Protein AF-A0A1M5C3C1-F1 (afdb_monomer)

Solvent-accessible surface area (bac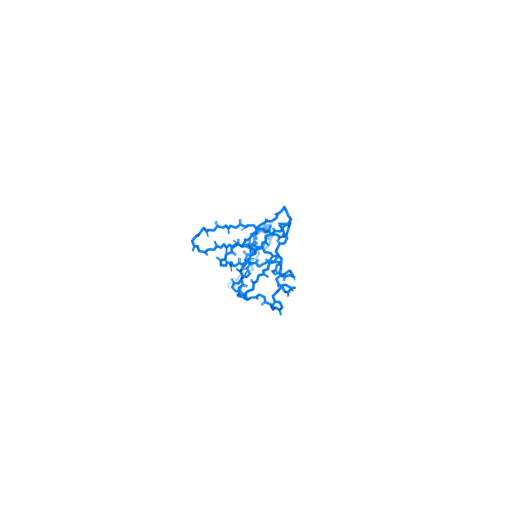kbone atoms only — not comparable to full-atom values): 6023 Å² total; per-residue (Å²): 130,83,63,39,28,44,48,73,27,62,40,75,80,47,73,58,100,59,29,38,32,34,32,45,93,97,36,81,44,81,42,48,49,91,58,51,38,81,72,43,82,41,98,85,77,15,30,36,33,31,33,43,46,70,57,46,30,72,76,69,73,47,82,81,55,85,89,32,46,57,80,76,82,74,82,82,75,82,77,84,77,75,82,78,93,74,83,78,73,80,77,81,83,129

Foldseek 3Di:
DQFKFKAFFAAFPDDDPFWTFTHDPNDTDTGGPVQWDPWAADPHRGTMTMGTQVVVCVGVVDGDDPVGGDDPPDDDDDDDDDDDPDPPPPDPDD

Organism: NCBI:txid1346286

Structure (mmCIF, N/CA/C/O backbone):
data_AF-A0A1M5C3C1-F1
#
_entry.id   AF-A0A1M5C3C1-F1
#
loop_
_atom_site.group_PDB
_atom_site.id
_atom_site.type_symbol
_atom_site.label_atom_id
_atom_site.label_alt_id
_atom_site.label_comp_id
_atom_site.label_asym_id
_atom_site.label_entity_id
_atom_site.label_seq_id
_atom_site.pdbx_PDB_ins_code
_atom_site.Cartn_x
_atom_site.Cartn_y
_atom_site.Cartn_z
_atom_site.occupancy
_atom_site.B_iso_or_equiv
_atom_site.auth_seq_id
_atom_site.auth_comp_id
_atom_site.auth_asym_id
_atom_site.auth_atom_id
_atom_site.pdbx_PDB_model_num
ATOM 1 N N . MET A 1 1 ? 13.992 -10.127 -10.628 1.00 51.25 1 MET A N 1
ATOM 2 C CA . MET A 1 1 ? 13.749 -9.621 -9.261 1.00 51.25 1 MET A CA 1
ATOM 3 C C . MET A 1 1 ? 12.390 -8.960 -9.246 1.00 51.25 1 MET A C 1
ATOM 5 O O . MET A 1 1 ? 12.170 -8.028 -10.014 1.00 51.25 1 MET A O 1
ATOM 9 N N . GLU A 1 2 ? 11.472 -9.477 -8.444 1.00 59.69 2 GLU A N 1
ATOM 10 C CA . GLU A 1 2 ? 10.150 -8.883 -8.275 1.00 59.69 2 GLU A CA 1
ATOM 11 C C . GLU A 1 2 ? 10.307 -7.541 -7.556 1.00 59.69 2 GLU A C 1
ATOM 13 O O . GLU A 1 2 ? 10.906 -7.443 -6.489 1.00 59.69 2 GLU A O 1
ATOM 18 N N . THR A 1 3 ? 9.858 -6.466 -8.199 1.00 82.19 3 THR A N 1
ATOM 19 C CA . THR A 1 3 ? 10.087 -5.092 -7.716 1.00 82.19 3 THR A CA 1
ATOM 20 C C . THR A 1 3 ? 8.890 -4.525 -6.965 1.00 82.19 3 THR A C 1
ATOM 22 O O . THR A 1 3 ? 8.974 -3.437 -6.387 1.00 82.19 3 THR A O 1
ATOM 25 N N . LYS A 1 4 ? 7.762 -5.239 -6.989 1.00 85.38 4 LYS A N 1
ATOM 26 C CA . LYS A 1 4 ? 6.473 -4.783 -6.483 1.00 85.38 4 LYS A CA 1
ATOM 27 C C . LYS A 1 4 ? 5.767 -5.907 -5.745 1.00 85.38 4 LYS A C 1
ATOM 29 O O . LYS A 1 4 ? 5.884 -7.068 -6.120 1.00 85.38 4 LYS A O 1
ATOM 34 N N . VAL A 1 5 ? 5.007 -5.511 -4.739 1.00 87.81 5 VAL A N 1
ATOM 35 C CA . VAL A 1 5 ? 4.218 -6.390 -3.887 1.00 87.81 5 VAL A CA 1
ATOM 36 C C . VAL A 1 5 ? 2.796 -5.854 -3.812 1.00 87.81 5 VAL A C 1
ATOM 38 O O . VAL A 1 5 ? 2.581 -4.636 -3.813 1.00 87.81 5 VAL A O 1
ATOM 41 N N . ARG A 1 6 ? 1.823 -6.756 -3.778 1.00 88.81 6 ARG A N 1
ATOM 42 C CA . ARG A 1 6 ? 0.409 -6.446 -3.635 1.00 88.81 6 ARG A CA 1
ATOM 43 C C . ARG A 1 6 ? -0.011 -6.656 -2.189 1.00 88.81 6 ARG A C 1
ATOM 45 O O . ARG A 1 6 ? -0.169 -7.779 -1.735 1.00 8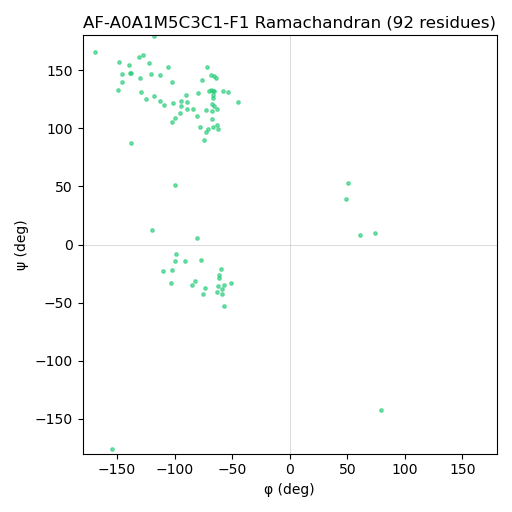8.81 6 ARG A O 1
ATOM 52 N N . ILE A 1 7 ? -0.281 -5.558 -1.497 1.00 86.69 7 ILE A N 1
ATOM 53 C CA . ILE A 1 7 ? -0.788 -5.580 -0.126 1.00 86.69 7 ILE A CA 1
ATOM 54 C C . ILE A 1 7 ? -2.310 -5.603 -0.165 1.00 86.69 7 ILE A C 1
ATOM 56 O O . ILE A 1 7 ? -2.921 -4.743 -0.807 1.00 86.69 7 ILE A O 1
ATOM 60 N N . LYS A 1 8 ? -2.923 -6.546 0.552 1.00 89.19 8 LYS A N 1
ATOM 61 C CA . LYS A 1 8 ? -4.356 -6.532 0.872 1.00 89.19 8 LYS A CA 1
ATOM 62 C C . LYS A 1 8 ? -4.531 -5.893 2.243 1.00 89.19 8 LYS A C 1
ATOM 64 O O . LYS A 1 8 ? -3.985 -6.402 3.207 1.00 89.19 8 LYS A O 1
ATOM 69 N N . PHE A 1 9 ? -5.255 -4.784 2.324 1.00 88.69 9 PHE A N 1
ATOM 70 C CA . PHE A 1 9 ? -5.461 -4.040 3.567 1.00 88.69 9 PHE A CA 1
ATOM 71 C C . PHE A 1 9 ? -6.922 -4.121 4.007 1.00 88.69 9 PHE A C 1
ATOM 73 O O . PHE A 1 9 ? -7.825 -4.121 3.170 1.00 88.69 9 PHE A O 1
ATOM 80 N N . ASP A 1 10 ? -7.164 -4.147 5.314 1.00 87.06 10 ASP A N 1
ATOM 81 C CA . ASP A 1 10 ? -8.496 -4.385 5.877 1.00 87.06 10 ASP A CA 1
ATOM 82 C C . ASP A 1 10 ? -9.402 -3.165 5.749 1.00 87.06 10 ASP A C 1
ATOM 84 O O . ASP A 1 10 ? -10.589 -3.270 5.434 1.00 87.06 10 ASP A O 1
ATOM 88 N N . LYS A 1 11 ? -8.850 -1.978 6.018 1.00 86.88 11 LYS A N 1
ATOM 89 C CA . LYS A 1 11 ? -9.600 -0.720 6.023 1.00 86.88 11 LYS A CA 1
ATOM 90 C C . LYS A 1 11 ? -8.745 0.434 5.528 1.00 86.88 11 LYS A C 1
ATOM 92 O O . LYS A 1 11 ? -7.545 0.494 5.773 1.00 86.88 11 LYS A O 1
ATOM 97 N N . LEU A 1 12 ? -9.393 1.375 4.851 1.00 89.94 12 LEU A N 1
ATOM 98 C CA . LEU A 1 12 ? -8.836 2.696 4.588 1.00 89.94 12 LEU A CA 1
ATOM 99 C C . LEU A 1 12 ? -9.363 3.635 5.674 1.00 89.94 12 LEU A C 1
ATOM 101 O O . LEU A 1 12 ? -10.565 3.886 5.722 1.00 89.94 12 LEU A O 1
ATOM 105 N N . TYR A 1 13 ? -8.484 4.131 6.541 1.00 89.69 13 TYR A N 1
ATOM 106 C CA . TYR A 1 13 ? -8.868 5.071 7.598 1.00 89.69 13 TYR A CA 1
ATOM 107 C C . TYR A 1 13 ? -8.946 6.508 7.105 1.00 89.69 13 TYR A C 1
ATOM 109 O O . TYR A 1 13 ? -9.752 7.290 7.602 1.00 89.69 13 TYR A O 1
ATOM 117 N N . GLY A 1 14 ? -8.127 6.866 6.121 1.00 88.50 14 GLY A N 1
ATOM 118 C CA . GLY A 1 14 ? -8.122 8.222 5.606 1.00 88.50 14 GLY A CA 1
ATOM 119 C C . GLY A 1 14 ? -7.319 8.376 4.332 1.00 88.50 14 GLY A C 1
ATOM 120 O O . GLY A 1 14 ? -6.520 7.523 3.947 1.00 88.50 14 GLY A O 1
ATOM 121 N N . GLU A 1 15 ? -7.520 9.509 3.676 1.00 93.31 15 GLU A N 1
ATOM 122 C CA . GLU A 1 15 ? -6.700 9.918 2.552 1.00 93.31 15 GLU A CA 1
ATOM 123 C C . GLU A 1 15 ? -6.371 11.403 2.626 1.00 93.31 15 GLU A C 1
ATOM 125 O O . GLU A 1 15 ? -7.149 12.227 3.097 1.00 93.31 15 GLU A O 1
ATOM 130 N N . THR A 1 16 ? -5.189 11.743 2.132 1.00 93.81 16 THR A N 1
ATOM 131 C CA . THR A 1 16 ? -4.770 13.121 1.886 1.00 93.81 16 THR A CA 1
ATOM 132 C C . THR A 1 16 ? -4.505 13.300 0.396 1.00 93.81 16 THR A C 1
ATOM 134 O O . THR A 1 16 ? -4.574 12.359 -0.393 1.00 93.81 16 THR A O 1
ATOM 137 N N . ILE A 1 17 ? -4.120 14.504 -0.020 1.00 92.69 17 ILE A N 1
ATOM 138 C CA . ILE A 1 17 ? -3.685 14.749 -1.403 1.00 92.69 17 ILE A CA 1
ATOM 139 C C . ILE A 1 17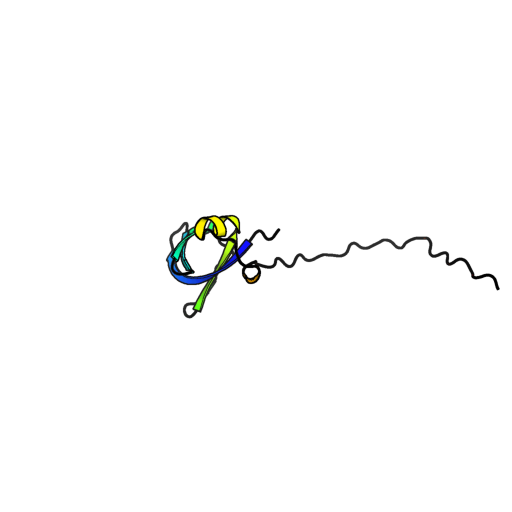 ? -2.440 13.907 -1.753 1.00 92.69 17 ILE A C 1
ATOM 141 O O . ILE A 1 17 ? -2.237 13.544 -2.909 1.00 92.69 17 ILE A O 1
ATOM 145 N N . ARG A 1 18 ? -1.597 13.573 -0.765 1.00 93.62 18 ARG A N 1
ATOM 146 C CA . ARG A 1 18 ? -0.277 12.958 -0.993 1.00 93.62 18 ARG A CA 1
ATOM 147 C C . ARG A 1 18 ? -0.172 11.497 -0.568 1.00 93.62 18 ARG A C 1
ATOM 149 O O . ARG A 1 18 ? 0.696 10.803 -1.094 1.00 93.62 18 ARG A O 1
ATOM 156 N N . ALA A 1 19 ? -1.021 11.020 0.338 1.00 94.00 19 ALA A N 1
ATOM 157 C CA . ALA A 1 19 ? -0.917 9.673 0.896 1.00 94.00 19 ALA A CA 1
ATOM 158 C C . ALA A 1 19 ? -2.279 9.059 1.258 1.00 94.00 19 ALA A C 1
ATOM 160 O O . ALA A 1 19 ? -3.249 9.781 1.486 1.00 94.00 19 ALA A O 1
ATOM 161 N N . TYR A 1 20 ? -2.326 7.731 1.321 1.00 92.31 20 TYR A N 1
ATOM 162 C CA . TYR A 1 20 ? -3.413 6.933 1.887 1.00 92.31 20 TYR A CA 1
ATOM 163 C C . TYR A 1 20 ? -3.010 6.445 3.280 1.00 92.31 20 TYR A C 1
ATOM 165 O O . TYR A 1 20 ? -1.865 6.038 3.465 1.00 92.31 20 TYR A O 1
ATOM 173 N N . LEU A 1 21 ? -3.938 6.463 4.233 1.00 92.94 21 LEU A N 1
ATOM 174 C CA . LEU A 1 21 ? -3.791 5.824 5.535 1.00 92.94 21 LEU A CA 1
ATOM 175 C C . LEU A 1 21 ? -4.578 4.520 5.526 1.00 92.94 21 LEU A C 1
ATOM 177 O O . LEU A 1 21 ? -5.811 4.530 5.579 1.00 92.94 21 LEU A O 1
ATOM 181 N N . ILE A 1 22 ? -3.860 3.408 5.437 1.00 91.38 22 ILE A N 1
ATOM 182 C CA . ILE A 1 22 ? -4.444 2.068 5.441 1.00 91.38 22 ILE A CA 1
ATOM 183 C C . ILE A 1 22 ? -4.192 1.377 6.778 1.00 91.38 22 ILE A C 1
ATOM 185 O O . ILE A 1 22 ? -3.198 1.649 7.449 1.00 91.38 22 ILE A O 1
ATOM 189 N N . TYR A 1 23 ? -5.085 0.463 7.135 1.00 88.19 23 TYR A N 1
ATOM 190 C CA . TYR A 1 23 ? -4.888 -0.487 8.218 1.00 88.19 23 TYR A CA 1
ATOM 191 C C . TYR A 1 23 ? -4.495 -1.835 7.643 1.00 88.19 23 TYR A C 1
ATOM 193 O O . TYR A 1 23 ? -5.229 -2.393 6.823 1.00 88.19 23 TYR A O 1
ATOM 201 N N . PHE A 1 24 ? -3.338 -2.332 8.050 1.00 87.25 24 PHE A N 1
ATOM 202 C CA . PHE A 1 24 ? -2.810 -3.606 7.597 1.00 87.25 24 PHE A CA 1
ATOM 203 C C . PHE A 1 24 ? -1.975 -4.236 8.709 1.00 87.25 24 PHE A C 1
ATOM 205 O O . PHE A 1 24 ? -1.132 -3.561 9.300 1.00 87.25 24 PHE A O 1
ATOM 212 N N . ASN A 1 25 ? -2.209 -5.523 8.977 1.00 83.38 25 ASN A N 1
ATOM 213 C CA . ASN A 1 25 ? -1.490 -6.302 9.987 1.00 83.38 25 ASN A CA 1
ATOM 214 C C . ASN A 1 25 ? -1.436 -5.603 11.362 1.00 83.38 25 ASN A C 1
ATOM 216 O O . ASN A 1 25 ? -0.368 -5.333 11.911 1.00 83.38 25 ASN A O 1
ATOM 220 N N . GLU A 1 26 ? -2.615 -5.210 11.852 1.00 85.31 26 GLU A N 1
ATOM 221 C CA . GLU A 1 26 ? -2.827 -4.491 13.118 1.00 85.31 26 GLU A CA 1
ATOM 222 C C . GLU A 1 26 ? -2.156 -3.108 13.227 1.00 85.31 26 GLU A C 1
ATOM 224 O O . GLU A 1 26 ? -2.185 -2.476 14.284 1.00 85.31 26 GLU A O 1
ATOM 229 N N . LYS A 1 27 ? -1.589 -2.593 12.131 1.00 85.81 27 LYS A N 1
ATOM 230 C CA . LYS A 1 27 ? -0.863 -1.322 12.094 1.00 85.81 27 LYS A CA 1
ATOM 231 C C . LYS A 1 27 ? -1.492 -0.335 11.124 1.00 85.81 27 LYS A C 1
ATOM 233 O O . LYS A 1 27 ? -2.007 -0.687 10.063 1.00 85.81 27 LYS A O 1
ATOM 238 N N . GLU A 1 28 ? -1.394 0.940 11.478 1.00 91.19 28 GLU A N 1
ATOM 239 C CA . GLU A 1 28 ? -1.742 2.052 10.601 1.00 91.19 28 GLU A CA 1
ATOM 240 C C . GLU A 1 28 ? -0.520 2.473 9.785 1.00 91.19 28 GLU A C 1
ATOM 242 O O . GLU A 1 28 ? 0.527 2.821 10.334 1.00 91.19 28 GLU A O 1
ATOM 247 N N . ILE A 1 29 ? -0.644 2.439 8.459 1.00 90.75 29 ILE A N 1
ATOM 248 C CA . ILE A 1 29 ? 0.461 2.711 7.543 1.00 90.75 29 ILE A CA 1
ATOM 249 C C . ILE A 1 29 ? 0.071 3.825 6.579 1.00 90.75 29 ILE A C 1
ATOM 251 O O . ILE A 1 29 ? -0.912 3.737 5.840 1.00 90.75 29 ILE A O 1
ATOM 255 N N . TRP A 1 30 ? 0.908 4.862 6.542 1.00 92.56 30 TRP A N 1
ATOM 256 C CA . TRP A 1 30 ? 0.840 5.903 5.526 1.00 92.56 30 TRP A CA 1
ATOM 257 C C . TRP A 1 30 ? 1.583 5.480 4.261 1.00 92.56 30 TRP A C 1
ATOM 259 O O . TRP A 1 30 ? 2.807 5.324 4.258 1.00 92.56 30 TRP A O 1
ATOM 269 N N . LEU A 1 31 ? 0.838 5.360 3.164 1.00 91.69 31 LEU A N 1
ATOM 270 C CA . LEU A 1 31 ? 1.361 5.035 1.845 1.00 91.69 31 LEU A CA 1
ATOM 271 C C . LEU A 1 31 ? 1.286 6.246 0.905 1.00 91.69 31 LEU A C 1
ATOM 273 O O . LEU A 1 31 ? 0.194 6.740 0.618 1.00 91.69 31 LEU A O 1
ATOM 277 N N . PRO A 1 32 ? 2.414 6.737 0.368 1.00 92.94 32 PRO A N 1
ATOM 278 C CA . PRO A 1 32 ? 2.410 7.846 -0.579 1.00 92.94 32 PRO A CA 1
ATOM 279 C C . PRO A 1 32 ? 1.740 7.446 -1.902 1.00 92.94 32 PRO A C 1
ATOM 281 O O . PRO A 1 32 ? 2.135 6.476 -2.554 1.00 92.94 32 PRO A 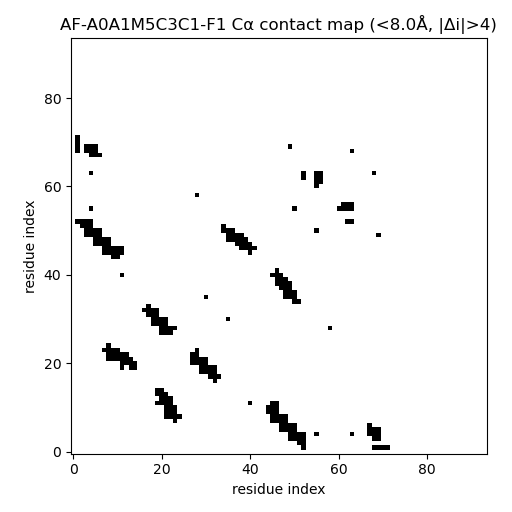O 1
ATOM 284 N N . LYS A 1 33 ? 0.768 8.252 -2.356 1.00 92.88 33 LYS A N 1
ATOM 285 C CA . LYS A 1 33 ? -0.044 7.978 -3.558 1.00 92.88 33 LYS A CA 1
ATOM 286 C C . LYS A 1 33 ? 0.809 7.788 -4.812 1.00 92.88 33 LYS A C 1
ATOM 288 O O . LYS A 1 33 ? 0.491 6.949 -5.641 1.00 92.88 33 LYS A O 1
ATOM 293 N N . LYS A 1 34 ? 1.928 8.516 -4.921 1.00 91.56 34 LYS A N 1
ATOM 294 C CA . LYS A 1 34 ? 2.873 8.421 -6.051 1.00 91.56 34 LYS A CA 1
ATOM 295 C C . LYS A 1 34 ? 3.513 7.038 -6.209 1.00 91.56 34 LYS A C 1
ATOM 297 O O . LYS A 1 34 ? 3.935 6.696 -7.308 1.00 91.56 34 LYS A O 1
ATOM 302 N N . LEU A 1 35 ? 3.623 6.275 -5.122 1.00 89.19 35 LEU A N 1
ATOM 303 C CA . LEU A 1 35 ? 4.229 4.941 -5.126 1.00 89.19 35 LEU A CA 1
ATOM 304 C C . LEU A 1 35 ? 3.182 3.823 -5.175 1.00 89.19 35 LEU A C 1
ATOM 306 O O . LEU A 1 35 ? 3.527 2.684 -5.473 1.00 89.19 35 LEU A O 1
ATOM 310 N N . CYS A 1 36 ? 1.915 4.150 -4.925 1.00 90.44 36 CYS A N 1
ATOM 311 C CA . CYS A 1 36 ? 0.805 3.213 -4.989 1.00 90.44 36 CYS A CA 1
ATOM 312 C C . CYS A 1 36 ? 0.369 3.000 -6.444 1.00 90.44 36 CYS A C 1
ATOM 314 O O . CYS A 1 36 ? 0.116 3.954 -7.178 1.00 90.44 36 CYS A O 1
ATOM 316 N N . ARG A 1 37 ? 0.229 1.742 -6.858 1.00 87.94 37 ARG A N 1
ATOM 317 C CA . ARG A 1 37 ? -0.364 1.338 -8.139 1.00 87.94 37 ARG A CA 1
ATOM 318 C C . ARG A 1 37 ? -1.552 0.418 -7.895 1.00 87.94 37 ARG A C 1
ATOM 320 O O . ARG A 1 37 ? -1.621 -0.230 -6.857 1.00 87.94 37 ARG A O 1
ATOM 327 N N . ASN A 1 38 ? -2.477 0.361 -8.853 1.00 88.38 38 ASN A N 1
ATOM 328 C CA . ASN A 1 38 ? -3.650 -0.523 -8.814 1.00 88.38 38 ASN A CA 1
ATOM 329 C C . ASN A 1 38 ? -4.414 -0.459 -7.477 1.00 88.38 38 ASN A C 1
ATOM 331 O O . ASN A 1 38 ? -4.855 -1.481 -6.954 1.00 88.38 38 ASN A O 1
ATOM 335 N N . PHE A 1 39 ? -4.528 0.746 -6.907 1.00 88.38 39 PHE A N 1
ATOM 336 C CA . PHE A 1 39 ? -5.255 0.957 -5.662 1.00 88.38 39 PHE A CA 1
ATOM 337 C C . PHE A 1 39 ? -6.738 0.677 -5.897 1.00 88.38 39 PHE A C 1
ATOM 339 O O . PHE A 1 39 ? -7.381 1.348 -6.704 1.00 88.38 39 PHE A O 1
ATOM 346 N N . THR A 1 40 ? -7.267 -0.305 -5.180 1.00 89.94 40 THR A N 1
ATOM 347 C CA . THR A 1 40 ? -8.669 -0.705 -5.260 1.00 89.94 40 THR A CA 1
ATOM 348 C C . THR A 1 40 ? -9.240 -0.760 -3.856 1.00 89.94 40 THR A C 1
ATOM 350 O O . THR A 1 40 ? -8.653 -1.384 -2.975 1.00 89.94 40 THR A O 1
ATOM 353 N N . LEU A 1 41 ? -10.403 -0.143 -3.656 1.00 89.38 41 LEU A N 1
ATOM 354 C CA . LEU A 1 41 ? -11.112 -0.139 -2.382 1.00 89.38 41 LEU A CA 1
ATOM 355 C C . LEU A 1 41 ? -12.477 -0.812 -2.539 1.00 89.38 41 LEU A C 1
ATOM 357 O O . LEU A 1 41 ? -13.277 -0.430 -3.391 1.00 89.38 41 LEU A O 1
ATOM 361 N N . ASN A 1 42 ? -12.761 -1.782 -1.681 1.00 86.00 42 ASN A N 1
ATOM 362 C CA . ASN A 1 42 ? -14.056 -2.421 -1.522 1.00 86.00 42 ASN A CA 1
ATOM 363 C C . ASN A 1 42 ? -14.627 -2.062 -0.141 1.00 86.00 42 ASN A C 1
ATOM 365 O O . ASN A 1 42 ? -14.033 -2.331 0.899 1.00 86.00 42 ASN A O 1
ATOM 369 N N . LYS A 1 43 ? -15.831 -1.485 -0.115 1.00 72.50 43 LYS A N 1
ATOM 370 C CA . LYS A 1 43 ? -16.475 -1.023 1.126 1.00 72.50 43 LYS A CA 1
ATOM 371 C C . LYS A 1 43 ? -16.716 -2.134 2.162 1.00 72.50 43 LYS A C 1
ATOM 373 O O . LYS A 1 43 ? -16.903 -1.809 3.328 1.00 72.50 43 LYS A O 1
ATOM 378 N N . LYS A 1 44 ? -16.752 -3.413 1.758 1.00 72.00 44 LYS A N 1
ATOM 379 C CA . LYS A 1 44 ? -17.045 -4.552 2.653 1.00 72.00 44 LYS A CA 1
ATOM 380 C C . LYS A 1 44 ? -15.826 -5.375 3.073 1.00 72.00 44 LYS A C 1
ATOM 382 O O . LYS A 1 44 ? -15.839 -5.919 4.167 1.00 72.00 44 LYS A O 1
ATOM 387 N N . LEU A 1 45 ? -14.825 -5.508 2.204 1.00 72.12 45 LEU A N 1
ATOM 388 C CA . LEU A 1 45 ? -13.715 -6.465 2.364 1.00 72.12 45 LEU A CA 1
ATOM 389 C C . LEU A 1 45 ? -12.341 -5.782 2.429 1.00 72.12 45 LEU A C 1
ATOM 391 O O . LEU A 1 45 ? -11.322 -6.445 2.272 1.00 72.12 45 LEU A O 1
ATOM 395 N N . GLY A 1 46 ? -12.314 -4.458 2.589 1.00 83.69 46 GLY A N 1
ATOM 396 C CA . GLY A 1 46 ? -11.078 -3.689 2.532 1.00 83.69 46 GLY A CA 1
ATOM 397 C C . GLY A 1 46 ? -10.628 -3.439 1.103 1.00 83.69 46 GLY A C 1
ATOM 398 O O . GLY A 1 46 ? -11.438 -3.177 0.220 1.00 83.69 46 GLY A O 1
ATOM 399 N N . GLY A 1 47 ? -9.335 -3.469 0.837 1.00 89.38 47 GLY A N 1
ATOM 400 C CA . GLY A 1 47 ? -8.816 -3.150 -0.482 1.00 89.38 47 GLY A CA 1
ATOM 401 C C . GLY A 1 47 ? -7.485 -3.803 -0.759 1.00 89.38 47 GLY A C 1
ATOM 402 O O . GLY A 1 47 ? -6.969 -4.593 0.025 1.00 89.38 47 GLY A O 1
ATOM 403 N N . HIS A 1 48 ? -6.924 -3.475 -1.911 1.00 90.56 48 HIS A N 1
ATOM 404 C CA . HIS A 1 48 ? -5.549 -3.831 -2.196 1.00 90.56 48 HIS A CA 1
ATOM 405 C C . HIS A 1 48 ? -4.830 -2.702 -2.911 1.00 90.56 48 HIS A C 1
ATOM 407 O O . HIS A 1 48 ? -5.434 -1.876 -3.598 1.00 90.56 48 HIS A O 1
ATOM 413 N N . VAL A 1 49 ? -3.517 -2.682 -2.747 1.00 90.56 49 VAL A N 1
ATOM 414 C CA . VAL A 1 49 ? -2.630 -1.712 -3.372 1.00 90.56 49 VAL A CA 1
ATOM 415 C C . VAL A 1 49 ? -1.312 -2.383 -3.708 1.00 90.56 49 VAL A C 1
ATOM 417 O O . VAL A 1 49 ? -0.793 -3.186 -2.940 1.00 90.56 49 VAL A O 1
ATOM 420 N N . VAL A 1 50 ? -0.766 -2.051 -4.870 1.00 91.19 50 VAL A N 1
ATOM 421 C CA . VAL A 1 50 ? 0.558 -2.503 -5.28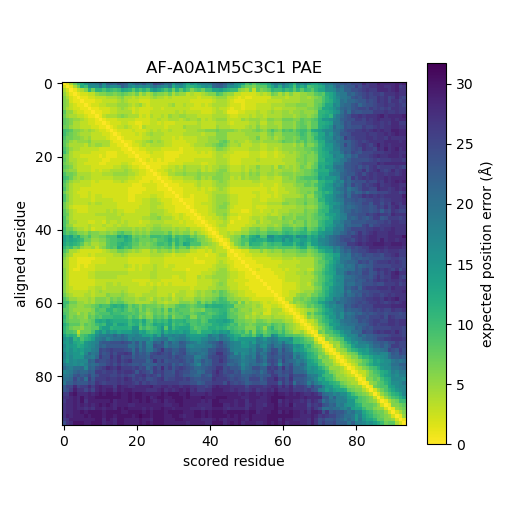1 1.00 91.19 50 VAL A CA 1
ATOM 422 C C . VAL A 1 50 ? 1.568 -1.427 -4.912 1.00 91.19 50 VAL A C 1
ATOM 424 O O . VAL A 1 50 ? 1.435 -0.280 -5.347 1.00 91.19 50 VAL A O 1
ATOM 427 N N . ILE A 1 51 ? 2.582 -1.785 -4.130 1.00 90.56 51 ILE A N 1
ATOM 428 C CA . ILE A 1 51 ? 3.663 -0.882 -3.728 1.00 90.56 51 ILE A CA 1
ATOM 429 C C . ILE A 1 51 ? 5.039 -1.489 -4.035 1.00 90.56 51 ILE A C 1
ATOM 431 O O . ILE A 1 51 ? 5.148 -2.690 -4.275 1.00 90.56 51 ILE A O 1
ATOM 435 N N . PRO A 1 52 ? 6.113 -0.685 -4.053 1.00 90.00 52 PRO A N 1
ATOM 436 C CA . PRO A 1 52 ? 7.466 -1.211 -4.176 1.00 90.00 52 PRO A CA 1
ATOM 437 C C . PRO A 1 52 ? 7.880 -2.051 -2.961 1.00 90.00 52 PRO A C 1
ATOM 439 O O . PRO A 1 52 ? 7.569 -1.691 -1.826 1.00 90.00 52 PRO A O 1
ATOM 442 N N . VAL A 1 53 ? 8.669 -3.105 -3.191 1.00 88.62 53 VAL A N 1
ATOM 443 C CA . VAL A 1 53 ? 9.170 -3.998 -2.121 1.00 88.62 53 VAL A CA 1
ATOM 444 C C . VAL A 1 53 ? 9.988 -3.237 -1.072 1.00 88.62 53 VAL A C 1
ATOM 446 O O . VAL A 1 53 ? 9.861 -3.491 0.120 1.00 88.62 53 VAL A O 1
ATOM 449 N N . TRP A 1 54 ? 10.791 -2.253 -1.487 1.00 87.50 54 TRP A N 1
ATOM 450 C CA . TRP A 1 54 ? 11.570 -1.441 -0.547 1.00 87.50 54 TRP A CA 1
ATOM 451 C C . TRP A 1 54 ? 10.679 -0.645 0.419 1.00 87.50 54 TRP A C 1
ATOM 453 O O . TRP A 1 54 ? 11.020 -0.513 1.590 1.00 87.50 54 TRP A O 1
ATOM 463 N N . LEU A 1 55 ? 9.519 -0.166 -0.047 1.00 88.56 55 LEU A N 1
ATOM 464 C CA . LEU A 1 55 ? 8.569 0.573 0.785 1.00 88.56 55 LEU A CA 1
ATOM 465 C C . LEU A 1 55 ? 7.840 -0.372 1.745 1.00 88.56 55 LEU A C 1
ATOM 467 O O . LEU A 1 55 ? 7.607 -0.008 2.893 1.00 88.56 55 LEU A O 1
ATOM 471 N N . TYR A 1 56 ? 7.518 -1.586 1.289 1.00 88.19 56 TYR A N 1
ATOM 472 C CA . TYR A 1 56 ? 6.973 -2.641 2.144 1.00 88.19 56 TYR A CA 1
ATOM 473 C C . TYR A 1 56 ? 7.925 -2.932 3.309 1.00 88.19 56 TYR A C 1
ATOM 475 O O . TYR A 1 56 ? 7.531 -2.803 4.465 1.00 88.19 56 TYR A O 1
ATOM 483 N N . ARG A 1 57 ? 9.204 -3.202 3.012 1.00 87.88 57 ARG A N 1
ATOM 484 C CA . ARG A 1 57 ? 10.238 -3.469 4.025 1.00 87.88 57 ARG A CA 1
ATOM 485 C C . ARG A 1 57 ? 10.416 -2.310 5.002 1.00 87.88 57 ARG A C 1
ATOM 487 O O . ARG A 1 57 ? 10.516 -2.539 6.200 1.00 87.88 57 ARG A O 1
ATOM 494 N N . GLU A 1 58 ? 10.414 -1.071 4.509 1.00 88.12 58 GLU A N 1
ATOM 495 C CA . GLU A 1 58 ? 10.539 0.119 5.359 1.00 88.12 58 GLU A CA 1
ATOM 496 C C . GLU A 1 58 ? 9.363 0.262 6.339 1.00 88.12 58 GLU A C 1
ATOM 498 O O . GLU A 1 58 ? 9.564 0.635 7.493 1.00 88.12 58 GLU A O 1
ATOM 503 N N . LYS A 1 59 ? 8.128 -0.016 5.896 1.00 86.19 59 LYS A N 1
ATOM 504 C CA . LYS A 1 59 ? 6.927 0.177 6.726 1.00 86.19 59 LYS A CA 1
ATOM 505 C C . LYS A 1 59 ? 6.619 -0.996 7.647 1.00 86.19 59 LYS A C 1
ATOM 507 O O . LYS A 1 59 ? 6.120 -0.776 8.748 1.00 86.19 59 LYS A O 1
ATOM 512 N N . LEU A 1 60 ? 6.887 -2.219 7.201 1.00 82.94 60 LEU A N 1
ATOM 513 C CA . LEU A 1 60 ? 6.514 -3.441 7.914 1.00 82.94 60 LEU A CA 1
ATOM 514 C C . LEU A 1 60 ? 7.688 -4.084 8.657 1.00 82.94 60 LEU A C 1
ATOM 516 O O . LEU A 1 60 ? 7.459 -4.786 9.639 1.00 82.94 60 LEU A O 1
ATOM 520 N N . GLY A 1 61 ? 8.929 -3.800 8.253 1.00 81.00 61 GLY A N 1
ATOM 521 C CA . GLY A 1 61 ? 10.134 -4.369 8.862 1.00 81.00 61 GLY A CA 1
ATOM 522 C C . GLY A 1 61 ? 10.378 -5.837 8.504 1.00 81.00 61 GLY A C 1
ATOM 523 O O . GLY A 1 61 ? 11.249 -6.464 9.099 1.00 81.00 61 GLY A O 1
ATOM 524 N N . CYS A 1 62 ? 9.622 -6.386 7.553 1.00 79.81 62 CYS A N 1
ATOM 525 C CA . CYS A 1 62 ? 9.741 -7.761 7.087 1.00 79.81 62 CYS A CA 1
ATOM 526 C C . CYS A 1 62 ? 9.804 -7.832 5.559 1.00 79.81 62 CYS A C 1
ATOM 528 O O . CYS A 1 62 ? 9.447 -6.887 4.846 1.00 79.81 62 CYS A O 1
ATOM 530 N N . ASP A 1 63 ? 10.294 -8.965 5.070 1.00 81.06 63 ASP A N 1
ATOM 531 C CA . ASP A 1 63 ? 10.210 -9.319 3.663 1.00 81.06 63 ASP A CA 1
ATOM 532 C C . ASP A 1 63 ? 8.794 -9.786 3.311 1.00 81.06 63 ASP A C 1
ATOM 534 O O . ASP A 1 63 ? 8.164 -10.452 4.135 1.00 81.06 63 ASP A O 1
ATOM 538 N N . PRO A 1 64 ? 8.280 -9.420 2.124 1.00 80.44 64 PRO A N 1
ATOM 539 C CA . PRO A 1 64 ? 6.983 -9.901 1.676 1.00 80.44 64 PRO A CA 1
ATOM 540 C C . PRO A 1 64 ? 7.026 -11.400 1.376 1.00 80.44 64 PRO A C 1
ATOM 542 O O . PRO A 1 64 ? 8.038 -11.923 0.900 1.00 80.44 64 PRO A O 1
ATOM 545 N N . GLU A 1 65 ? 5.919 -12.087 1.643 1.00 77.25 65 GLU A N 1
ATOM 546 C CA . GLU A 1 65 ? 5.802 -13.519 1.362 1.00 77.25 65 GLU A CA 1
ATOM 547 C C . GLU A 1 65 ? 5.704 -13.783 -0.154 1.00 77.25 65 GLU A C 1
ATOM 549 O O . GLU A 1 65 ? 5.225 -12.921 -0.898 1.00 77.25 65 GLU A O 1
ATOM 554 N N . PRO A 1 66 ? 6.129 -14.969 -0.644 1.00 70.75 66 PRO A N 1
ATOM 555 C CA . PRO A 1 66 ? 6.062 -15.332 -2.065 1.00 70.75 66 PRO A CA 1
ATOM 556 C C . PRO A 1 66 ? 4.667 -15.123 -2.686 1.00 70.75 66 PRO A C 1
ATOM 558 O O . PRO A 1 66 ? 4.562 -14.727 -3.845 1.00 70.75 66 PRO A O 1
ATOM 561 N N . ASP A 1 67 ? 3.601 -15.308 -1.906 1.00 71.12 67 ASP A N 1
ATOM 562 C CA . ASP A 1 67 ? 2.210 -15.126 -2.342 1.00 71.12 67 ASP A CA 1
ATOM 563 C C . ASP A 1 67 ? 1.760 -13.654 -2.444 1.00 71.12 67 ASP A C 1
ATOM 565 O O . ASP A 1 67 ? 0.705 -1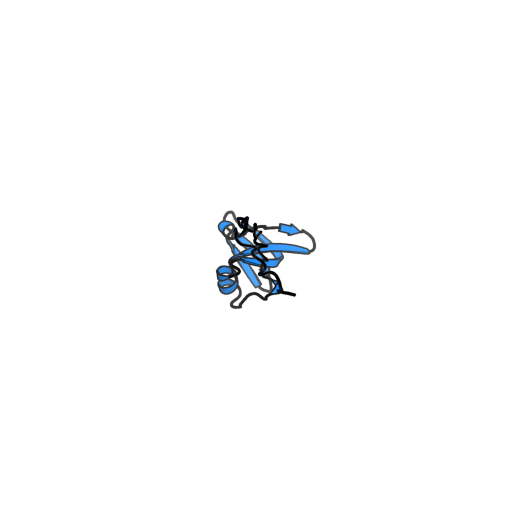3.354 -3.013 1.00 71.12 67 ASP A O 1
ATOM 569 N N . GLU A 1 68 ? 2.535 -12.715 -1.894 1.00 66.31 68 GLU A N 1
ATOM 570 C CA . GLU A 1 68 ? 2.242 -11.279 -1.940 1.00 66.31 68 GLU A CA 1
ATOM 571 C C . GLU A 1 68 ? 2.877 -10.585 -3.153 1.00 66.31 68 GLU A C 1
ATOM 573 O O . GLU A 1 68 ? 2.513 -9.450 -3.486 1.00 66.31 68 GLU A O 1
ATOM 578 N N . TYR A 1 69 ? 3.820 -11.232 -3.842 1.00 66.25 69 TYR A N 1
ATOM 579 C CA . TYR A 1 69 ? 4.445 -10.651 -5.024 1.00 66.25 69 TYR A CA 1
ATOM 580 C C . TYR A 1 69 ? 3.452 -10.551 -6.183 1.00 66.25 69 TYR A C 1
ATOM 582 O O . TYR A 1 69 ? 2.728 -11.484 -6.528 1.00 66.25 69 TYR A O 1
ATOM 590 N N . ASP A 1 70 ? 3.424 -9.381 -6.823 1.00 59.47 70 ASP A N 1
ATOM 5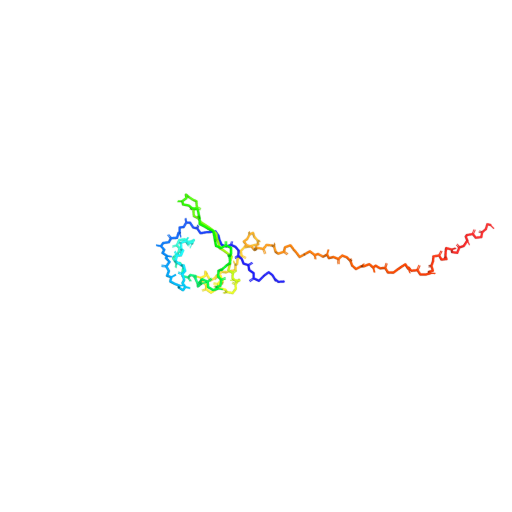91 C CA . ASP A 1 70 ? 2.632 -9.192 -8.033 1.00 59.47 70 ASP A CA 1
ATOM 592 C C . ASP A 1 70 ? 3.419 -9.833 -9.188 1.00 59.47 70 ASP A C 1
ATOM 594 O O . ASP A 1 70 ? 4.416 -9.273 -9.658 1.00 59.47 70 ASP A O 1
ATOM 598 N N . THR A 1 71 ? 3.032 -11.046 -9.597 1.00 47.84 71 THR A N 1
ATOM 599 C CA . THR A 1 71 ? 3.703 -11.770 -10.681 1.00 47.84 71 THR A CA 1
ATOM 600 C C . THR A 1 71 ? 3.554 -10.986 -11.984 1.00 47.84 71 THR A C 1
ATOM 602 O O . THR A 1 71 ? 2.511 -10.998 -12.640 1.00 47.84 71 THR A O 1
ATOM 605 N N . ILE A 1 72 ? 4.617 -10.296 -12.394 1.00 48.00 72 ILE A N 1
ATOM 606 C CA . ILE A 1 72 ? 4.679 -9.658 -13.707 1.00 48.00 72 ILE A CA 1
ATOM 607 C C . ILE A 1 72 ? 4.850 -10.781 -14.733 1.00 48.00 72 ILE A C 1
ATOM 609 O O . ILE A 1 72 ? 5.964 -11.251 -14.968 1.00 48.00 72 ILE A O 1
ATOM 613 N N . VAL A 1 73 ? 3.749 -11.225 -15.348 1.00 41.78 73 VAL A N 1
ATOM 614 C CA . VAL A 1 73 ? 3.800 -12.141 -16.496 1.00 41.78 73 VAL A CA 1
ATOM 615 C C . VAL A 1 73 ? 4.539 -11.424 -17.619 1.00 41.78 73 VAL A C 1
ATOM 617 O O . VAL A 1 73 ? 4.000 -10.561 -18.313 1.00 41.78 73 VAL A O 1
ATOM 620 N N . THR A 1 74 ? 5.820 -11.743 -17.757 1.00 41.78 74 THR A N 1
ATOM 621 C CA . THR A 1 74 ? 6.669 -11.150 -18.781 1.00 41.78 74 THR A CA 1
ATOM 622 C C . THR A 1 74 ? 6.377 -11.909 -20.067 1.00 41.78 74 THR A C 1
ATOM 624 O O . THR A 1 74 ? 6.650 -13.103 -20.172 1.00 41.78 74 THR A O 1
ATOM 627 N N . ARG A 1 75 ? 5.727 -11.253 -21.030 1.00 38.38 75 ARG A N 1
ATOM 628 C CA . ARG A 1 75 ? 5.369 -11.876 -22.307 1.00 38.38 75 ARG A CA 1
ATOM 629 C C . ARG A 1 75 ? 6.647 -12.076 -23.125 1.00 38.38 75 ARG A C 1
ATOM 631 O O . ARG A 1 75 ? 7.129 -11.134 -23.743 1.00 38.38 75 ARG A O 1
ATOM 638 N N . HIS A 1 76 ? 7.197 -13.286 -23.114 1.00 42.94 76 HIS A N 1
ATOM 639 C CA . HIS A 1 76 ? 8.283 -13.657 -24.017 1.00 42.94 76 HIS A CA 1
ATOM 640 C C . HIS A 1 76 ? 7.717 -13.821 -25.431 1.00 42.94 76 HIS A C 1
ATOM 642 O O . HIS A 1 76 ? 6.869 -14.680 -25.671 1.00 42.94 76 HIS A O 1
ATOM 648 N N . VAL A 1 77 ? 8.160 -12.976 -26.362 1.00 64.31 77 VAL A N 1
ATOM 649 C CA . VAL A 1 77 ? 7.953 -13.198 -27.797 1.00 64.31 77 VAL A CA 1
ATOM 650 C C . VAL A 1 77 ? 9.156 -14.013 -28.275 1.00 64.31 77 VAL A C 1
ATOM 652 O O . VAL A 1 77 ? 10.273 -13.525 -28.130 1.00 64.31 77 VAL A O 1
ATOM 655 N N . PRO A 1 78 ? 8.979 -15.252 -28.766 1.00 72.50 78 PRO A N 1
ATOM 656 C CA . PRO A 1 78 ? 10.096 -16.029 -29.286 1.00 72.50 78 PRO A CA 1
ATOM 657 C C . PRO A 1 78 ? 10.665 -15.355 -30.539 1.00 72.50 78 PRO A C 1
ATOM 659 O O . PRO A 1 78 ? 9.916 -14.994 -31.450 1.00 72.50 78 PRO A O 1
ATOM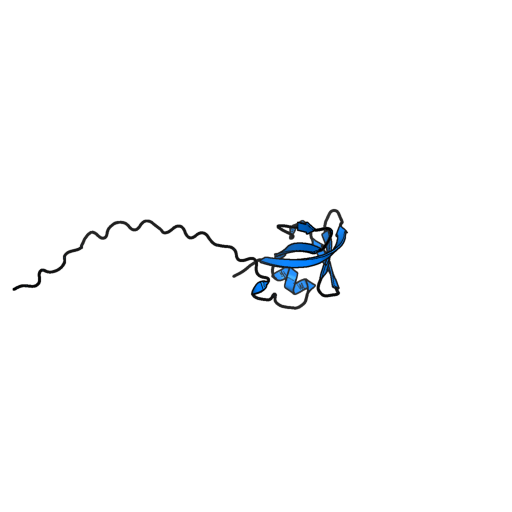 662 N N . ASP A 1 79 ? 11.987 -15.206 -30.589 1.00 73.50 79 ASP A N 1
ATOM 663 C CA . ASP A 1 79 ? 12.683 -14.745 -31.784 1.00 73.50 79 ASP A CA 1
ATOM 664 C C . ASP A 1 79 ? 12.557 -15.785 -32.902 1.00 73.50 79 ASP A C 1
ATOM 666 O O . ASP A 1 79 ? 12.766 -16.986 -32.706 1.00 73.50 79 ASP A O 1
ATOM 670 N N . LYS A 1 80 ? 12.203 -15.321 -34.103 1.00 76.56 80 LYS A N 1
ATOM 671 C CA . LYS A 1 80 ? 12.124 -16.171 -35.292 1.00 76.56 80 LYS A CA 1
ATOM 672 C C . LYS A 1 80 ? 13.538 -16.622 -35.661 1.00 76.56 80 LYS A C 1
ATOM 674 O O . LYS A 1 80 ? 14.317 -15.825 -36.176 1.00 76.56 80 LYS A O 1
ATOM 679 N N . GLN A 1 81 ? 13.861 -17.894 -35.433 1.00 77.38 81 GLN A N 1
ATOM 680 C CA . GLN A 1 81 ? 15.100 -18.468 -35.950 1.00 77.38 81 GLN A CA 1
ATOM 681 C C . GLN A 1 81 ? 15.015 -18.611 -37.474 1.00 77.38 81 GLN A C 1
ATOM 683 O O . GLN A 1 81 ? 14.025 -19.107 -38.019 1.00 77.38 81 GLN A O 1
ATOM 688 N N . SER A 1 82 ? 16.058 -18.151 -38.161 1.00 76.50 82 SER A N 1
ATOM 689 C CA . SER A 1 82 ? 16.279 -18.441 -39.576 1.00 76.50 82 SER A CA 1
ATOM 690 C C . SER A 1 82 ? 16.511 -19.946 -39.754 1.00 76.50 82 SER A C 1
ATOM 692 O O . SER A 1 82 ? 17.140 -20.557 -38.888 1.00 76.50 82 SER A O 1
ATOM 694 N N . PRO A 1 83 ? 16.028 -20.564 -40.844 1.00 76.69 83 PRO A N 1
ATOM 695 C CA . PRO A 1 83 ? 16.287 -21.975 -41.102 1.00 76.69 83 PRO A CA 1
ATOM 696 C C . PRO A 1 83 ? 17.797 -22.232 -41.178 1.00 76.69 83 PRO A C 1
ATOM 698 O O . PRO A 1 83 ? 18.523 -21.503 -41.856 1.00 76.69 83 PRO A O 1
ATOM 701 N N . VAL A 1 84 ? 18.259 -23.263 -40.470 1.00 71.44 84 VAL A N 1
ATOM 702 C CA . VAL A 1 84 ? 19.635 -23.761 -40.568 1.00 71.44 84 VAL A CA 1
ATOM 703 C C . VAL A 1 84 ? 19.811 -24.350 -41.968 1.00 71.44 84 VAL A C 1
ATOM 705 O O . VAL A 1 84 ? 18.999 -25.167 -42.398 1.00 71.44 84 VAL A O 1
ATOM 708 N N . SER A 1 85 ? 20.829 -23.902 -42.703 1.00 62.59 85 SER A N 1
ATOM 709 C CA . SER A 1 85 ? 21.011 -24.208 -44.128 1.00 62.59 85 SER A CA 1
ATOM 710 C C . SER A 1 85 ? 21.622 -25.581 -44.429 1.00 62.59 85 SER A C 1
ATOM 712 O O . SER A 1 85 ? 21.857 -25.871 -45.594 1.00 62.59 85 SER A O 1
ATOM 714 N N . ASP A 1 86 ? 21.847 -26.439 -43.433 1.00 61.41 86 ASP A N 1
ATOM 715 C CA . ASP A 1 86 ? 22.478 -27.746 -43.640 1.00 61.41 86 ASP A CA 1
ATOM 716 C C . ASP A 1 86 ? 21.787 -28.845 -42.826 1.00 61.41 86 ASP A C 1
ATOM 718 O O . ASP A 1 86 ? 22.181 -29.174 -41.711 1.00 61.41 86 ASP A O 1
ATOM 722 N N . ASN A 1 87 ? 20.743 -29.431 -43.415 1.00 59.56 87 ASN A N 1
ATOM 723 C CA . ASN A 1 87 ? 20.176 -30.716 -42.992 1.00 59.56 87 ASN A CA 1
ATOM 724 C C . ASN A 1 87 ? 20.689 -31.836 -43.907 1.00 59.56 87 ASN A C 1
ATOM 726 O O . ASN A 1 87 ? 19.919 -32.618 -44.465 1.00 59.56 87 ASN A O 1
ATOM 730 N N . SER A 1 88 ? 22.006 -31.898 -44.076 1.00 63.38 88 SER A N 1
ATOM 731 C CA . SER A 1 88 ? 22.667 -33.029 -44.717 1.00 63.38 88 SER A CA 1
ATOM 732 C C . SER A 1 88 ? 22.671 -34.196 -43.726 1.00 63.38 88 SER A C 1
ATOM 734 O O . SER A 1 88 ? 23.573 -34.310 -42.900 1.00 63.38 88 SER A O 1
ATOM 736 N N . ILE A 1 89 ? 21.631 -35.034 -43.752 1.00 66.12 89 ILE A N 1
ATOM 737 C CA . ILE A 1 89 ? 21.668 -36.357 -43.118 1.00 66.12 89 ILE A CA 1
ATOM 738 C C . ILE A 1 89 ? 22.674 -37.170 -43.946 1.00 66.12 89 ILE A C 1
ATOM 740 O O . ILE A 1 89 ? 22.403 -37.373 -45.129 1.00 66.12 89 ILE A O 1
ATOM 744 N N . PRO A 1 90 ? 23.835 -37.594 -43.410 1.00 65.06 90 PRO A N 1
ATOM 745 C CA . PRO A 1 90 ? 24.699 -38.495 -44.155 1.00 65.06 90 PRO A CA 1
ATOM 746 C C . PRO A 1 90 ? 23.933 -39.802 -44.368 1.00 65.06 90 PRO A C 1
ATOM 748 O O . PRO A 1 90 ? 23.528 -40.457 -43.404 1.00 65.06 90 PRO A O 1
ATOM 751 N N . ASP A 1 91 ? 23.677 -40.112 -45.639 1.00 61.88 91 ASP A N 1
ATOM 752 C CA . ASP A 1 91 ? 23.104 -41.369 -46.109 1.00 61.88 91 ASP A CA 1
ATOM 753 C C . ASP A 1 91 ? 23.803 -42.536 -45.393 1.00 61.88 91 ASP A C 1
ATOM 755 O O . ASP A 1 91 ? 25.028 -42.667 -45.429 1.00 61.88 91 ASP A O 1
ATOM 759 N N . LEU A 1 92 ? 23.023 -43.365 -44.699 1.00 61.22 92 LEU A N 1
ATOM 760 C CA . LEU A 1 92 ? 23.490 -44.649 -44.190 1.00 61.22 92 LEU A CA 1
ATOM 761 C C . LEU A 1 92 ? 23.766 -45.540 -45.407 1.00 61.22 92 LEU A C 1
ATOM 763 O O . LEU A 1 92 ? 22.830 -46.063 -46.014 1.00 61.22 92 LEU A O 1
ATOM 767 N N . GLU A 1 93 ? 25.043 -45.671 -45.773 1.00 55.56 93 GLU A N 1
ATOM 768 C CA . GLU A 1 93 ? 25.498 -46.612 -46.798 1.00 55.56 93 GLU A CA 1
ATOM 769 C C . GLU A 1 93 ? 25.000 -48.032 -46.467 1.00 55.56 93 GLU A C 1
ATOM 771 O O . GLU A 1 93 ? 25.081 -48.490 -45.323 1.00 55.56 93 GLU A O 1
ATOM 776 N N . LYS A 1 94 ? 24.415 -48.679 -47.481 1.00 48.81 94 LYS A N 1
ATOM 777 C CA . LYS A 1 94 ? 23.810 -50.018 -47.437 1.00 48.81 94 LYS A CA 1
ATOM 778 C C . LYS A 1 94 ? 24.837 -51.141 -47.386 1.00 48.81 94 LYS A C 1
ATOM 780 O O . LYS A 1 94 ? 25.853 -51.029 -48.104 1.00 48.81 94 LYS A O 1
#

Secondary structure (DSSP, 8-state):
---EEEEEESEEEEE-SSEEEEEETTEEEEEETTT-EEEEEETTTEEEEEEEHHHHHHHHSSPPPGGGB------PPPP-PPPPS---------

Nearest PDB structures (foldseek):
  9dk3-assembly1_B  TM=5.353E-01  e=6.791E-02  Streptomyces rochei
  9dk1-assembly1_B  TM=5.374E-01  e=8.163E-02  Streptomyces rochei
  9dk2-assembly1_B  TM=5.292E-01  e=1.507E-01  Streptomyces rochei
  1xov-assembly1_A  TM=5.093E-01  e=3.558E-01  Listeria phage PSA
  7t0r-assembly2_D  TM=3.253E-01  e=1.458E+00  Homo sapiens

Radius of gyration: 23.84 Å; Cα contacts (8 Å, |Δi|>4): 133; chains: 1; bounding box: 42×65×61 Å

pLDDT: mean 78.92, std 14.53, range [38.38, 94.0]

Sequence (94 aa):
METKVRIKFDKLYGETIRAYLIYFNEKEIWLPKKLCRNFTLNKKLGGHVVIPVWLYREKLGCDPEPDEYDTI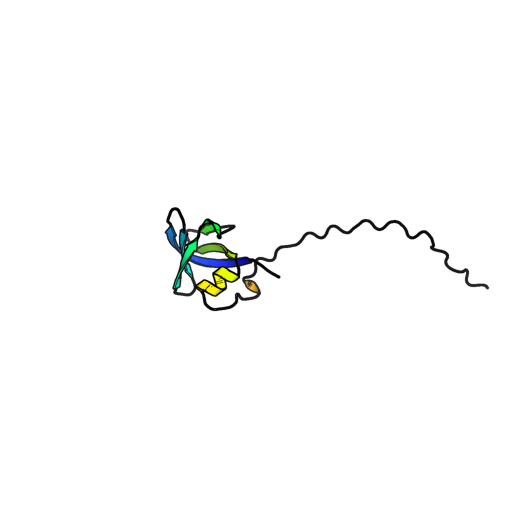VTRHVPDKQSPVSDNSIPDLEK

Mean predicted aligned error: 12.4 Å